Protein AF-A0A1I4TY42-F1 (afdb_monomer_lite)

pLDDT: mean 80.23, std 13.68, range [43.38, 96.88]

Sequence (72 aa):
MSDQHFVFRDDCELWLQDIMNNHYEEALSRATSLLSQTSADENGCWVASSKTRPKIRYRGRQVSAARFVYCV

Foldseek 3Di:
DDPPDDDDDDPVRVVVVCCVPPPVVVVVVVVVVVQVQFDQDPQRFTDHPDPDFDWDDDPNDTDGNDRPGPRD

Organism: NCBI:txid254406

Radius of gyration: 16.23 Å; chains: 1; bounding box: 52×24×35 Å

Structure (mmCIF, N/CA/C/O backbone):
data_AF-A0A1I4TY42-F1
#
_entry.id   AF-A0A1I4TY42-F1
#
loop_
_atom_site.group_PDB
_atom_site.id
_atom_site.type_symbol
_atom_site.label_atom_id
_atom_site.label_alt_id
_atom_site.label_comp_id
_atom_site.label_asym_id
_atom_site.label_entity_id
_atom_site.label_seq_id
_atom_site.pdbx_PDB_ins_code
_atom_site.Cartn_x
_atom_site.Cartn_y
_atom_site.Cartn_z
_atom_site.occupancy
_atom_site.B_iso_or_equiv
_atom_site.auth_seq_id
_atom_site.auth_comp_id
_atom_site.auth_asym_id
_atom_site.auth_atom_id
_atom_site.pdbx_PDB_model_num
ATOM 1 N N . MET A 1 1 ? -38.815 -6.457 9.746 1.00 45.38 1 MET A N 1
ATOM 2 C CA . MET A 1 1 ? -37.711 -7.136 10.450 1.00 45.38 1 MET A CA 1
ATOM 3 C C . MET A 1 1 ? -36.517 -7.020 9.536 1.00 45.38 1 MET A C 1
ATOM 5 O O . MET A 1 1 ? -36.585 -7.525 8.428 1.00 45.38 1 MET A O 1
ATOM 9 N N . SER A 1 2 ? -35.534 -6.208 9.907 1.00 55.59 2 SER A N 1
ATOM 10 C CA . SER A 1 2 ? -34.359 -5.978 9.070 1.00 55.59 2 SER A CA 1
ATOM 11 C C . SER A 1 2 ? -33.541 -7.264 9.048 1.00 55.59 2 SER A C 1
ATOM 13 O O . SER A 1 2 ? -33.135 -7.719 10.116 1.00 55.59 2 SER A O 1
ATOM 15 N N . ASP A 1 3 ? -33.335 -7.853 7.871 1.00 61.78 3 ASP A N 1
ATOM 16 C CA . ASP A 1 3 ? -32.426 -8.985 7.693 1.00 61.78 3 ASP A CA 1
ATOM 17 C C . ASP A 1 3 ? -31.021 -8.573 8.147 1.00 61.78 3 ASP A C 1
ATOM 19 O O . ASP A 1 3 ? -30.277 -7.900 7.426 1.00 61.78 3 ASP A O 1
ATOM 23 N N . GLN A 1 4 ? -30.658 -8.950 9.373 1.00 67.50 4 GLN A N 1
ATOM 24 C CA . GLN A 1 4 ? -29.287 -8.863 9.855 1.00 67.50 4 GLN A CA 1
ATOM 25 C C . GLN A 1 4 ? -28.491 -9.987 9.199 1.00 67.50 4 GLN A C 1
ATOM 27 O O . GLN A 1 4 ? -28.320 -11.072 9.750 1.00 67.50 4 GLN A O 1
ATOM 32 N N . HIS A 1 5 ? -28.012 -9.715 7.990 1.00 76.12 5 HIS A N 1
ATOM 33 C CA . HIS A 1 5 ? -27.014 -10.549 7.347 1.00 76.12 5 HIS A CA 1
ATOM 34 C C . HIS A 1 5 ? -25.720 -10.473 8.161 1.00 76.12 5 HIS A C 1
ATOM 36 O O . HIS A 1 5 ? -25.122 -9.407 8.316 1.00 76.12 5 HIS A O 1
ATOM 42 N N . PHE A 1 6 ? -25.298 -11.611 8.706 1.00 80.94 6 PHE A N 1
ATOM 43 C CA . PHE A 1 6 ? -23.975 -11.747 9.296 1.00 80.94 6 PHE A CA 1
ATOM 44 C C . PHE A 1 6 ? -22.931 -11.648 8.179 1.00 80.94 6 PHE A C 1
ATOM 46 O O . PHE A 1 6 ? -22.931 -12.459 7.253 1.00 80.94 6 PHE A O 1
ATOM 53 N N . VAL A 1 7 ? -22.050 -10.652 8.261 1.00 80.12 7 VAL A N 1
ATOM 54 C CA . VAL A 1 7 ? -20.929 -10.487 7.331 1.00 80.12 7 VAL A CA 1
ATOM 55 C C . VAL A 1 7 ? -19.663 -10.911 8.053 1.00 80.12 7 VAL A C 1
ATOM 57 O O . VAL A 1 7 ? -19.239 -10.261 9.009 1.00 80.12 7 VAL A O 1
ATOM 60 N N . PHE A 1 8 ? -19.060 -12.006 7.596 1.00 82.38 8 PHE A N 1
ATOM 61 C CA . PHE A 1 8 ? -17.716 -12.360 8.024 1.00 82.38 8 PHE A CA 1
ATOM 62 C C . PHE A 1 8 ? -16.734 -11.413 7.345 1.00 82.38 8 PHE A C 1
ATOM 64 O O . PHE A 1 8 ? -16.756 -11.281 6.123 1.00 82.38 8 PHE A O 1
ATOM 71 N N . ARG A 1 9 ? -15.893 -10.761 8.144 1.00 87.25 9 ARG A N 1
ATOM 72 C CA . ARG A 1 9 ? -14.833 -9.890 7.651 1.00 87.25 9 ARG A CA 1
ATOM 73 C C . ARG A 1 9 ? -13.504 -10.409 8.124 1.00 87.25 9 ARG A C 1
ATOM 75 O O . ARG A 1 9 ? -13.365 -10.747 9.299 1.00 87.25 9 ARG A O 1
ATOM 82 N N . ASP A 1 10 ? -12.549 -10.469 7.214 1.00 89.62 10 ASP A N 1
ATOM 83 C CA . ASP A 1 10 ? -11.209 -10.902 7.571 1.00 89.62 10 ASP A CA 1
ATOM 84 C C . ASP A 1 10 ? -10.390 -9.759 8.207 1.00 89.62 10 ASP A C 1
ATOM 86 O O . ASP A 1 10 ? -10.737 -8.572 8.151 1.00 89.62 10 ASP A O 1
ATOM 90 N N . ASP A 1 11 ? -9.264 -10.120 8.823 1.00 89.06 11 ASP A N 1
ATOM 91 C CA . ASP A 1 11 ? -8.359 -9.156 9.454 1.00 89.06 11 ASP A CA 1
ATOM 92 C C . ASP A 1 11 ? -7.771 -8.147 8.449 1.00 89.06 11 ASP A C 1
ATOM 94 O O . ASP A 1 11 ? -7.331 -7.060 8.830 1.00 89.06 11 ASP A O 1
ATOM 98 N N . CYS A 1 12 ? -7.704 -8.487 7.156 1.00 86.69 12 CYS A N 1
ATOM 99 C CA . CYS A 1 12 ? -7.255 -7.569 6.109 1.00 86.69 12 CYS A CA 1
ATOM 100 C C . CYS A 1 12 ? -8.298 -6.491 5.841 1.00 86.69 12 CYS A C 1
ATOM 102 O O . CYS A 1 12 ? -7.934 -5.324 5.732 1.00 86.69 12 CYS A O 1
ATOM 104 N N . GLU A 1 13 ? -9.569 -6.864 5.769 1.00 89.81 13 GLU A N 1
ATOM 105 C CA . GLU A 1 13 ? -10.692 -5.965 5.549 1.00 89.81 13 GLU A CA 1
ATOM 106 C C . GLU A 1 13 ? -10.904 -5.028 6.731 1.00 89.81 13 GLU A C 1
ATOM 108 O O . GLU A 1 13 ? -11.194 -3.848 6.532 1.00 89.81 13 GLU A O 1
ATOM 113 N N . LEU A 1 14 ? -10.767 -5.530 7.961 1.00 92.75 14 LEU A N 1
ATOM 114 C CA . LEU A 1 14 ? -10.837 -4.697 9.163 1.00 92.75 14 LEU A CA 1
ATOM 115 C C . LEU A 1 14 ? -9.695 -3.678 9.184 1.00 92.75 14 LEU A C 1
ATOM 117 O O . LEU A 1 14 ? -9.928 -2.488 9.393 1.00 92.75 14 LEU A O 1
ATOM 121 N N . TRP A 1 15 ? -8.474 -4.129 8.891 1.00 92.19 15 TRP A N 1
ATOM 122 C CA . TRP A 1 15 ? -7.297 -3.266 8.842 1.00 92.19 15 TRP A CA 1
ATOM 123 C C . TRP A 1 15 ? -7.370 -2.233 7.713 1.00 92.19 15 TRP A C 1
ATOM 125 O O . TRP A 1 15 ? -7.068 -1.063 7.929 1.00 92.19 15 TRP A O 1
ATOM 135 N N . LEU A 1 16 ? -7.812 -2.632 6.518 1.00 90.50 16 LEU A N 1
ATOM 136 C CA . LEU A 1 16 ? -7.993 -1.711 5.400 1.00 90.50 16 LEU A CA 1
ATOM 137 C C . LEU A 1 16 ? -9.055 -0.660 5.726 1.00 90.50 16 LEU A C 1
ATOM 139 O O . LEU A 1 16 ? -8.841 0.518 5.460 1.00 90.50 16 LEU A O 1
ATOM 143 N N . GLN A 1 17 ? -10.176 -1.057 6.328 1.00 93.56 17 GLN A N 1
ATOM 144 C CA . GLN A 1 17 ? -11.210 -0.098 6.697 1.00 93.56 17 GLN A CA 1
ATOM 145 C C . GLN A 1 17 ? -10.724 0.891 7.763 1.00 93.56 17 GLN A C 1
ATOM 147 O O . GLN A 1 17 ? -11.015 2.078 7.646 1.00 93.56 17 GLN A O 1
ATOM 152 N N . ASP A 1 18 ? -9.960 0.439 8.761 1.00 94.62 18 ASP A N 1
ATOM 153 C CA . ASP A 1 18 ? -9.322 1.336 9.734 1.00 94.62 18 ASP A CA 1
ATOM 154 C C . ASP A 1 18 ? -8.424 2.368 9.039 1.00 94.62 18 ASP A C 1
ATOM 156 O O . ASP A 1 18 ? -8.527 3.564 9.301 1.00 94.62 18 ASP A O 1
ATOM 160 N N . ILE A 1 19 ? -7.604 1.927 8.081 1.00 94.31 19 ILE A N 1
ATOM 161 C CA . ILE A 1 19 ? -6.754 2.827 7.296 1.00 94.31 19 ILE A CA 1
ATOM 162 C C . ILE A 1 19 ? -7.593 3.861 6.544 1.00 94.31 19 ILE A C 1
ATOM 164 O O . ILE A 1 19 ? -7.300 5.052 6.622 1.00 94.31 19 ILE A O 1
ATOM 168 N N . MET A 1 20 ? -8.634 3.420 5.838 1.00 94.12 20 MET A N 1
ATOM 169 C CA . MET A 1 20 ? -9.476 4.306 5.032 1.00 94.12 20 MET A CA 1
ATOM 170 C C . MET A 1 20 ? -10.266 5.301 5.888 1.00 94.12 20 MET A C 1
ATOM 172 O O . MET A 1 20 ? -10.437 6.445 5.481 1.00 94.12 20 MET A O 1
ATOM 176 N N . ASN A 1 21 ? -10.721 4.893 7.073 1.00 96.56 21 ASN A N 1
ATOM 177 C CA . ASN A 1 21 ? -11.545 5.736 7.937 1.00 96.56 21 ASN A CA 1
ATOM 178 C C . ASN A 1 21 ? -10.719 6.689 8.810 1.00 96.56 21 ASN A C 1
ATOM 180 O O . ASN A 1 21 ? -11.161 7.804 9.074 1.00 96.56 21 ASN A O 1
ATOM 184 N N . ASN A 1 22 ? -9.543 6.256 9.273 1.00 96.88 22 ASN A N 1
ATOM 185 C CA . ASN A 1 22 ? -8.799 6.957 10.323 1.00 96.88 22 ASN A CA 1
ATOM 186 C C . ASN A 1 22 ? -7.436 7.493 9.861 1.00 96.88 22 ASN A C 1
ATOM 188 O O . ASN A 1 22 ? -6.877 8.382 10.504 1.00 96.88 22 ASN A O 1
ATOM 192 N N . HIS A 1 23 ? -6.879 6.970 8.765 1.00 95.19 23 HIS A N 1
ATOM 193 C CA . HIS A 1 23 ? -5.493 7.232 8.349 1.00 95.19 23 HIS A CA 1
ATOM 194 C C . HIS A 1 23 ? -5.346 7.511 6.850 1.00 95.19 23 HIS A C 1
ATOM 196 O O . HIS A 1 23 ? -4.259 7.349 6.294 1.00 95.19 23 HIS A O 1
ATOM 202 N N . TYR A 1 24 ? -6.426 7.957 6.206 1.00 93.94 24 TYR A N 1
ATOM 203 C CA . TYR A 1 24 ? -6.496 8.136 4.759 1.00 93.94 24 TYR A CA 1
ATOM 204 C C . TYR A 1 24 ? -5.367 9.014 4.204 1.00 93.94 24 TYR A C 1
ATOM 206 O O . TYR A 1 24 ? -4.637 8.579 3.319 1.00 93.94 24 TYR A O 1
ATOM 214 N N . GLU A 1 25 ? -5.168 10.212 4.758 1.00 96.38 25 GLU A N 1
ATOM 215 C CA . GLU A 1 25 ? -4.164 11.166 4.259 1.00 96.38 25 GLU A CA 1
ATOM 216 C C . GLU A 1 25 ? -2.730 10.626 4.371 1.00 96.38 25 GLU A C 1
ATOM 218 O O . GLU A 1 25 ? -1.922 10.744 3.447 1.00 96.38 25 GLU A O 1
ATOM 223 N N . GLU A 1 26 ? -2.410 9.967 5.489 1.00 93.81 26 GLU A N 1
ATOM 224 C CA . GLU A 1 26 ? -1.108 9.323 5.685 1.00 93.81 26 GLU A CA 1
ATO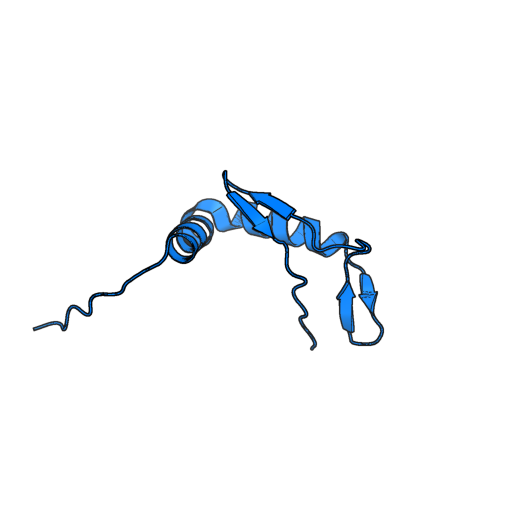M 225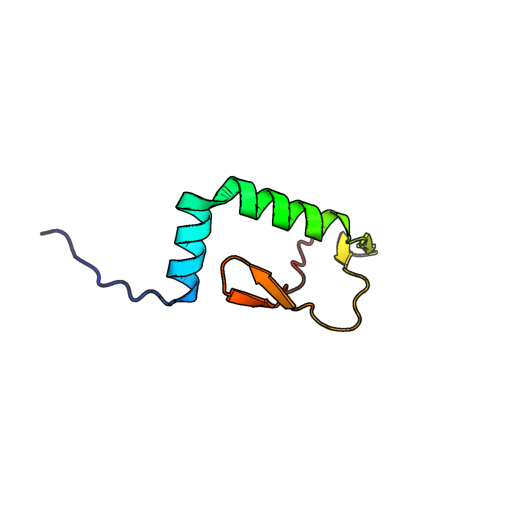 C C . GLU A 1 26 ? -0.907 8.186 4.673 1.00 93.81 26 GLU A C 1
ATOM 227 O O . GLU A 1 26 ? 0.154 8.075 4.051 1.00 93.81 26 GLU A O 1
ATOM 232 N N . ALA A 1 27 ? -1.933 7.348 4.495 1.00 91.81 27 ALA A N 1
ATOM 233 C CA . ALA A 1 27 ? -1.912 6.228 3.566 1.00 91.81 27 ALA A CA 1
ATOM 234 C C . ALA A 1 27 ? -1.759 6.699 2.115 1.00 91.81 27 ALA A C 1
ATOM 236 O O . ALA A 1 27 ? -0.942 6.145 1.377 1.00 91.81 27 ALA A O 1
ATOM 237 N N . LEU A 1 28 ? -2.479 7.751 1.722 1.00 92.31 28 LEU A N 1
ATOM 238 C CA . LEU A 1 28 ? -2.407 8.353 0.395 1.00 92.31 28 LEU A CA 1
ATOM 239 C C . LEU A 1 28 ? -1.031 8.968 0.129 1.00 92.31 28 LEU A C 1
ATOM 241 O O . LEU A 1 28 ? -0.448 8.738 -0.933 1.00 92.31 28 LEU A O 1
ATOM 245 N N . SER A 1 29 ? -0.475 9.694 1.101 1.00 92.88 29 SER A N 1
ATOM 246 C CA . SER A 1 29 ? 0.879 10.251 1.013 1.00 92.88 29 SER A CA 1
ATOM 247 C C . SER A 1 29 ? 1.926 9.144 0.837 1.00 92.88 29 SER A C 1
ATOM 249 O O . SER A 1 29 ? 2.766 9.198 -0.066 1.00 92.88 29 SER A O 1
ATOM 251 N N . ARG A 1 30 ? 1.823 8.068 1.629 1.00 89.88 30 ARG A N 1
ATOM 252 C CA . ARG A 1 30 ? 2.674 6.877 1.494 1.00 89.88 30 ARG A CA 1
ATOM 253 C C . ARG A 1 30 ? 2.534 6.215 0.128 1.00 89.88 30 ARG A C 1
ATOM 255 O O . ARG A 1 30 ? 3.554 5.898 -0.480 1.00 89.88 30 ARG A O 1
ATOM 262 N N . ALA A 1 31 ? 1.311 6.007 -0.351 1.00 87.81 31 ALA A N 1
ATOM 263 C CA . ALA A 1 31 ? 1.053 5.407 -1.656 1.00 87.81 31 ALA A CA 1
ATOM 264 C C . ALA A 1 31 ? 1.653 6.261 -2.782 1.00 87.81 31 ALA A C 1
ATOM 266 O O . ALA A 1 31 ? 2.402 5.749 -3.610 1.00 87.81 31 ALA A O 1
ATOM 267 N N . THR A 1 32 ? 1.424 7.573 -2.750 1.00 89.00 32 THR A N 1
ATOM 268 C CA . THR A 1 32 ? 1.970 8.534 -3.721 1.00 89.00 32 THR A CA 1
ATOM 269 C C . THR A 1 32 ? 3.500 8.530 -3.728 1.00 89.00 32 THR A C 1
ATOM 271 O O . THR A 1 32 ? 4.115 8.484 -4.790 1.00 89.00 32 THR A O 1
ATOM 274 N N . SER A 1 33 ? 4.130 8.509 -2.550 1.00 88.12 33 SER A N 1
ATOM 275 C CA . SER A 1 33 ? 5.591 8.446 -2.417 1.00 88.12 33 SER A CA 1
ATOM 276 C C . SER A 1 33 ? 6.193 7.149 -2.969 1.00 88.12 33 SER A C 1
ATOM 278 O O . SER A 1 33 ? 7.328 7.151 -3.441 1.00 88.12 33 SER A O 1
ATOM 280 N N . LEU A 1 34 ? 5.460 6.035 -2.911 1.00 84.69 34 LEU A N 1
ATOM 281 C CA . LEU A 1 34 ? 5.889 4.772 -3.514 1.00 84.69 34 LEU A CA 1
ATOM 282 C C . LEU A 1 34 ? 5.714 4.790 -5.030 1.00 84.69 34 LEU A C 1
ATOM 284 O O . LEU A 1 34 ? 6.579 4.307 -5.756 1.00 84.69 34 LEU A O 1
ATOM 288 N N . LEU A 1 35 ? 4.614 5.368 -5.505 1.00 83.94 35 LEU A N 1
ATOM 289 C CA . LEU A 1 35 ? 4.325 5.497 -6.925 1.00 83.94 35 LEU A CA 1
ATOM 290 C C . LEU A 1 35 ? 5.320 6.425 -7.637 1.00 83.94 35 LEU A C 1
ATOM 292 O O . LEU A 1 35 ? 5.747 6.108 -8.743 1.00 83.94 35 LEU A O 1
ATOM 296 N N . SER A 1 36 ? 5.783 7.505 -7.001 1.00 85.56 36 SER A N 1
ATOM 297 C CA . SER A 1 36 ? 6.791 8.403 -7.592 1.00 85.56 36 SER A CA 1
ATOM 298 C C . SER A 1 36 ? 8.165 7.754 -7.811 1.00 85.56 36 SER A C 1
ATOM 300 O O . SER A 1 36 ? 8.998 8.305 -8.525 1.00 85.56 36 SER A O 1
ATOM 302 N N . GLN A 1 37 ? 8.409 6.580 -7.220 1.00 84.50 37 GLN A N 1
ATOM 303 C CA . GLN A 1 37 ? 9.628 5.789 -7.421 1.00 84.50 37 GLN A CA 1
ATOM 304 C C . GLN A 1 37 ? 9.502 4.788 -8.581 1.00 84.50 37 GLN A C 1
ATOM 306 O O . GLN A 1 37 ? 10.436 4.028 -8.844 1.00 84.50 37 GLN A O 1
ATOM 311 N N . THR A 1 38 ? 8.347 4.743 -9.245 1.00 84.19 38 THR A N 1
ATOM 312 C CA . THR A 1 38 ? 8.096 3.862 -10.388 1.00 84.19 38 THR A CA 1
ATOM 313 C C . THR A 1 38 ? 8.272 4.602 -11.709 1.00 84.19 38 THR A C 1
ATOM 315 O O . THR A 1 38 ? 8.152 5.823 -11.777 1.00 84.19 38 THR A O 1
ATOM 318 N N . SER A 1 39 ? 8.567 3.853 -12.768 1.00 82.38 39 SER A N 1
ATOM 319 C CA . SER A 1 39 ? 8.634 4.356 -14.141 1.00 82.38 39 SER A CA 1
ATOM 320 C C . SER A 1 39 ? 7.558 3.696 -14.993 1.00 82.38 39 SER A C 1
ATOM 322 O O . SER A 1 39 ? 7.315 2.499 -14.835 1.00 82.38 39 SER A O 1
ATOM 324 N N . ALA A 1 40 ? 6.955 4.443 -15.916 1.00 82.25 40 ALA A N 1
ATOM 325 C CA . ALA A 1 40 ? 6.071 3.863 -16.921 1.00 82.25 40 ALA A CA 1
ATOM 326 C C . ALA A 1 40 ? 6.868 2.960 -17.880 1.00 82.25 40 ALA A C 1
ATOM 328 O O . ALA A 1 40 ? 7.972 3.325 -18.292 1.00 82.25 40 ALA A O 1
ATOM 329 N N . ASP A 1 41 ? 6.324 1.795 -18.221 1.00 79.38 41 ASP A N 1
ATOM 330 C CA . ASP A 1 41 ? 6.837 0.939 -19.289 1.00 79.38 41 ASP A CA 1
ATOM 331 C C . ASP A 1 41 ? 6.104 1.179 -20.622 1.00 79.38 41 ASP A C 1
ATOM 333 O O . ASP A 1 41 ? 5.186 1.995 -20.722 1.00 79.38 41 ASP A O 1
ATOM 337 N N . GLU A 1 42 ? 6.523 0.459 -21.662 1.00 80.19 42 GLU A N 1
ATOM 338 C CA . GLU A 1 42 ? 5.942 0.514 -23.012 1.00 80.19 42 GLU A CA 1
ATOM 339 C C . GLU A 1 42 ? 4.451 0.133 -23.078 1.00 80.19 42 GLU A C 1
ATOM 341 O O . GLU A 1 42 ? 3.775 0.482 -24.042 1.00 80.19 42 GLU A O 1
ATOM 346 N N . ASN A 1 43 ? 3.923 -0.524 -22.041 1.00 77.44 43 ASN A N 1
ATOM 347 C CA . ASN A 1 43 ? 2.521 -0.925 -21.924 1.00 77.44 43 ASN A CA 1
ATOM 348 C C . ASN A 1 43 ? 1.710 0.038 -21.038 1.00 77.44 43 ASN A C 1
ATOM 350 O O . ASN A 1 43 ? 0.571 -0.264 -20.686 1.00 77.44 43 ASN A O 1
ATOM 354 N N . GLY A 1 44 ? 2.298 1.166 -20.620 1.00 73.19 44 GLY A N 1
ATOM 355 C CA . GLY A 1 44 ? 1.666 2.117 -19.705 1.00 73.19 44 GLY A CA 1
ATOM 356 C C . GLY A 1 44 ? 1.635 1.652 -18.245 1.00 73.19 44 GLY A C 1
ATOM 357 O O . GLY A 1 44 ? 0.980 2.284 -17.417 1.00 73.19 44 GLY A O 1
ATOM 358 N N . CYS A 1 45 ? 2.346 0.577 -17.892 1.00 77.12 45 CYS A N 1
ATOM 359 C CA . CYS A 1 45 ? 2.374 0.052 -16.531 1.00 77.12 45 CYS A CA 1
ATOM 360 C C . CYS A 1 45 ? 3.413 0.785 -15.683 1.00 77.12 45 CYS A C 1
ATOM 362 O O . CYS A 1 45 ? 4.513 1.085 -16.139 1.00 77.12 45 CYS A O 1
ATOM 364 N N . TRP A 1 46 ? 3.101 1.022 -14.409 1.00 74.88 46 TRP A N 1
ATOM 365 C CA . TRP A 1 46 ? 4.028 1.660 -13.474 1.00 74.88 46 TRP A CA 1
ATOM 366 C C . TRP A 1 46 ? 4.893 0.591 -12.802 1.00 74.88 46 TRP A C 1
ATOM 368 O O . TRP A 1 46 ? 4.422 -0.221 -11.998 1.00 74.88 46 TRP A O 1
ATOM 378 N N . VAL A 1 47 ? 6.177 0.560 -13.155 1.00 75.56 47 VAL A N 1
ATOM 379 C CA . VAL A 1 47 ? 7.109 -0.501 -12.771 1.00 75.56 47 VAL A CA 1
ATOM 380 C C . VAL A 1 47 ? 8.147 0.024 -11.786 1.00 75.56 47 VAL A C 1
ATOM 382 O O . VAL A 1 47 ? 8.871 0.980 -12.049 1.00 75.56 47 VAL A O 1
ATOM 385 N N . ALA A 1 48 ? 8.252 -0.639 -10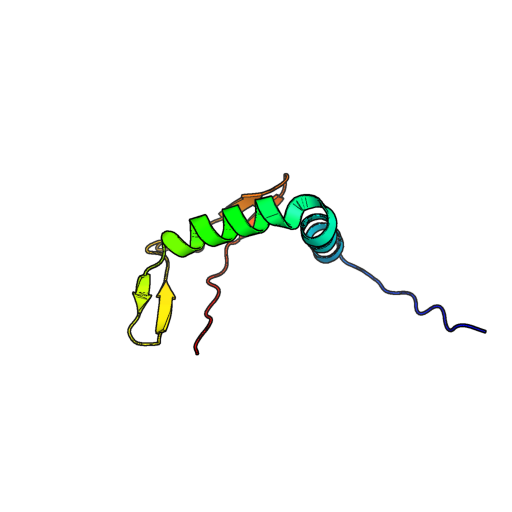.634 1.00 75.19 48 ALA A N 1
ATOM 386 C CA . ALA A 1 48 ? 9.385 -0.476 -9.728 1.00 75.19 48 ALA A CA 1
ATOM 387 C C . ALA A 1 48 ? 10.591 -1.293 -10.228 1.00 75.19 48 ALA A C 1
ATOM 389 O O . ALA A 1 48 ? 10.431 -2.453 -10.630 1.00 75.19 48 ALA A O 1
ATOM 390 N N . SER A 1 49 ? 11.797 -0.728 -10.118 1.00 70.75 49 SER A N 1
ATOM 391 C CA . SER A 1 49 ? 13.076 -1.333 -10.541 1.00 70.75 49 SER A CA 1
ATOM 392 C C . SER A 1 49 ? 13.518 -2.551 -9.711 1.00 70.75 49 SER A C 1
ATOM 394 O O . SER A 1 49 ? 14.566 -3.150 -9.968 1.00 70.75 49 SER A O 1
ATOM 396 N N . SER A 1 50 ? 12.732 -2.953 -8.709 1.00 69.19 50 SER A N 1
ATOM 397 C CA . SER A 1 50 ? 13.049 -4.081 -7.841 1.00 69.19 50 SER A CA 1
ATOM 398 C C . SER A 1 50 ? 12.898 -5.423 -8.571 1.00 69.19 50 SER A C 1
ATOM 400 O O . SER A 1 50 ? 11.867 -5.720 -9.175 1.00 69.19 50 SER A O 1
ATOM 402 N N . LYS A 1 51 ? 13.920 -6.285 -8.457 1.00 69.50 51 LYS A N 1
ATOM 403 C CA . LYS A 1 51 ? 13.907 -7.658 -9.007 1.00 69.50 51 LYS A CA 1
ATOM 404 C C . LYS A 1 51 ? 12.876 -8.574 -8.332 1.00 69.50 51 LYS A C 1
ATOM 406 O O . LYS A 1 51 ? 12.467 -9.572 -8.913 1.00 69.50 51 LYS A O 1
ATOM 411 N N . THR A 1 52 ? 12.466 -8.251 -7.107 1.00 73.06 52 THR A N 1
ATOM 412 C CA . THR A 1 52 ? 11.483 -9.002 -6.313 1.00 73.06 52 THR A CA 1
ATOM 413 C C . THR A 1 52 ? 10.351 -8.090 -5.846 1.00 73.06 52 THR A C 1
ATOM 415 O O . THR A 1 52 ? 10.481 -6.863 -5.864 1.00 73.06 52 THR A O 1
ATOM 418 N N . ARG A 1 53 ? 9.220 -8.683 -5.431 1.00 74.56 53 ARG A N 1
ATOM 419 C CA . ARG A 1 53 ? 8.089 -7.928 -4.8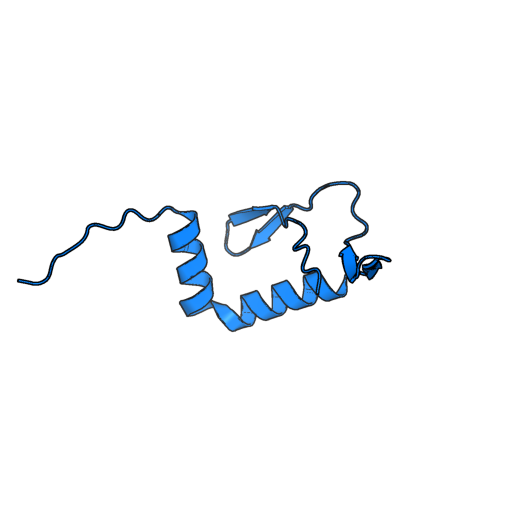74 1.00 74.56 53 ARG A CA 1
ATOM 420 C C . ARG A 1 53 ? 8.517 -7.290 -3.541 1.00 74.56 53 ARG A C 1
ATOM 422 O O . ARG A 1 53 ? 8.831 -8.034 -2.606 1.00 74.56 53 ARG A O 1
ATOM 429 N N . PRO A 1 54 ? 8.521 -5.951 -3.423 1.00 78.38 54 PRO A N 1
ATOM 430 C CA . PRO A 1 54 ? 8.935 -5.301 -2.192 1.00 78.38 54 PRO A CA 1
ATOM 431 C C . PRO A 1 54 ? 7.916 -5.564 -1.079 1.00 78.38 54 PRO A C 1
ATOM 433 O O . PRO A 1 54 ? 6.707 -5.647 -1.309 1.00 78.38 54 PRO A O 1
ATOM 436 N N . LYS A 1 55 ? 8.410 -5.707 0.152 1.00 84.12 55 LYS A N 1
ATOM 437 C CA . LYS A 1 55 ? 7.575 -5.781 1.353 1.00 84.12 55 LYS A CA 1
ATOM 438 C C . LYS A 1 55 ? 7.678 -4.462 2.099 1.00 84.12 55 LYS A C 1
ATOM 440 O O . LYS A 1 55 ? 8.780 -4.014 2.398 1.00 84.12 55 LYS A O 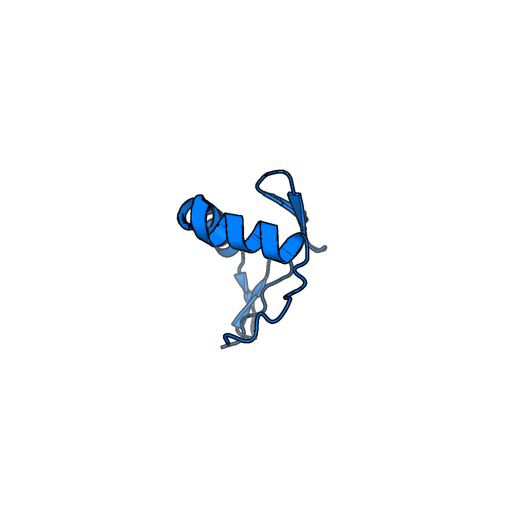1
ATOM 445 N N . ILE A 1 56 ? 6.537 -3.878 2.431 1.00 85.25 56 ILE A N 1
ATOM 446 C CA . ILE A 1 56 ? 6.442 -2.573 3.076 1.00 85.25 56 ILE A CA 1
ATOM 447 C C . ILE A 1 56 ? 5.780 -2.763 4.430 1.00 85.25 56 ILE A C 1
ATOM 449 O O . ILE A 1 56 ? 4.814 -3.512 4.562 1.00 85.25 56 ILE A O 1
ATOM 453 N N . ARG A 1 57 ? 6.324 -2.111 5.456 1.00 89.19 57 ARG A N 1
ATOM 454 C CA . ARG A 1 57 ? 5.679 -2.038 6.765 1.00 89.19 57 ARG A CA 1
ATOM 455 C C . ARG A 1 57 ? 4.823 -0.784 6.833 1.00 89.19 57 ARG A C 1
ATOM 457 O O . ARG A 1 57 ? 5.319 0.309 6.575 1.00 89.19 57 ARG A O 1
ATOM 464 N N . TYR A 1 58 ? 3.566 -0.954 7.208 1.00 89.25 58 TYR A N 1
ATOM 465 C CA . TYR A 1 58 ? 2.627 0.131 7.439 1.00 89.25 58 TYR A CA 1
ATOM 466 C C . TYR A 1 58 ? 1.742 -0.229 8.632 1.00 89.25 58 TYR A C 1
ATOM 468 O O . TYR A 1 58 ? 1.255 -1.354 8.711 1.00 89.25 58 TYR A O 1
ATOM 476 N N . ARG A 1 59 ? 1.608 0.693 9.595 1.00 89.06 59 ARG A N 1
ATOM 477 C CA . ARG A 1 59 ? 0.808 0.531 10.827 1.00 89.06 59 ARG A CA 1
ATOM 478 C C . ARG A 1 59 ? 0.904 -0.863 11.470 1.00 89.06 59 ARG A C 1
ATOM 480 O O . ARG A 1 59 ? -0.092 -1.552 11.655 1.00 89.06 59 ARG A O 1
ATOM 487 N N . GLY A 1 60 ? 2.130 -1.307 11.756 1.00 86.94 60 GLY A N 1
ATOM 488 C CA . GLY A 1 60 ? 2.389 -2.586 12.435 1.00 86.94 60 GLY A CA 1
ATOM 489 C C . GLY A 1 60 ? 2.247 -3.842 11.565 1.00 86.94 60 GLY A C 1
ATOM 490 O O . GLY A 1 60 ? 2.620 -4.923 12.012 1.00 86.94 60 GLY A O 1
ATOM 491 N N . ARG A 1 61 ? 1.798 -3.721 10.310 1.00 88.62 61 ARG A N 1
ATOM 492 C CA . ARG A 1 61 ? 1.655 -4.841 9.374 1.00 88.62 61 ARG A CA 1
ATOM 493 C C . ARG A 1 61 ? 2.701 -4.778 8.269 1.00 88.62 61 ARG A C 1
ATOM 495 O O . ARG A 1 61 ? 2.963 -3.722 7.699 1.00 88.62 61 ARG A O 1
ATOM 502 N N . GLN A 1 62 ? 3.292 -5.923 7.935 1.00 88.69 62 GLN A N 1
ATOM 503 C CA . GLN A 1 62 ? 4.137 -6.058 6.752 1.00 88.69 62 GLN A CA 1
ATOM 504 C C . GLN A 1 62 ? 3.293 -6.585 5.593 1.00 88.69 62 GLN A C 1
ATOM 506 O O . GLN A 1 62 ? 2.854 -7.733 5.608 1.00 88.69 62 GLN A O 1
ATOM 511 N N . VAL A 1 63 ? 3.071 -5.742 4.592 1.00 83.69 63 VAL A N 1
ATOM 512 C CA . VAL A 1 63 ? 2.301 -6.072 3.394 1.00 83.69 63 VAL A CA 1
ATOM 513 C C . VAL A 1 63 ? 3.217 -6.159 2.188 1.00 83.69 63 VAL A C 1
ATOM 515 O O . VAL A 1 63 ? 4.222 -5.455 2.076 1.00 83.69 63 VAL A O 1
ATOM 518 N N . SER A 1 64 ? 2.891 -7.066 1.276 1.00 78.44 64 SER A N 1
ATOM 519 C CA . SER A 1 64 ? 3.592 -7.129 0.001 1.00 78.44 64 SER A CA 1
ATOM 520 C C . SER A 1 64 ? 3.049 -6.006 -0.872 1.00 78.44 64 SER A C 1
ATOM 522 O O . SER A 1 64 ? 1.857 -6.004 -1.166 1.00 78.44 64 SER A O 1
ATOM 524 N N . ALA A 1 65 ? 3.897 -5.079 -1.305 1.00 72.06 65 ALA A N 1
ATOM 525 C CA . ALA A 1 65 ? 3.512 -4.094 -2.304 1.00 72.06 65 ALA A CA 1
ATOM 526 C C . ALA A 1 65 ? 3.481 -4.800 -3.659 1.00 72.06 65 ALA A C 1
ATOM 528 O O . ALA A 1 65 ? 4.475 -4.878 -4.382 1.00 72.06 65 ALA A O 1
ATOM 529 N N . ALA A 1 66 ? 2.350 -5.446 -3.943 1.00 62.97 66 ALA A N 1
ATOM 530 C CA . ALA A 1 66 ? 2.081 -5.958 -5.270 1.00 62.97 66 ALA A CA 1
ATOM 531 C C . ALA A 1 66 ? 2.104 -4.779 -6.247 1.00 62.97 66 ALA A C 1
ATOM 533 O O . ALA A 1 66 ? 1.590 -3.707 -5.932 1.00 62.97 66 ALA A O 1
ATOM 534 N N . ARG A 1 67 ? 2.722 -4.983 -7.414 1.00 54.09 67 ARG A N 1
ATOM 535 C CA . ARG A 1 67 ? 2.625 -4.041 -8.529 1.00 54.09 67 ARG A CA 1
ATOM 536 C C . ARG A 1 67 ? 1.138 -3.810 -8.797 1.00 54.09 67 ARG A C 1
ATOM 538 O O . ARG A 1 67 ? 0.454 -4.748 -9.201 1.00 54.09 67 ARG A O 1
ATOM 545 N N . PHE A 1 68 ? 0.645 -2.606 -8.527 1.00 47.47 68 PHE A N 1
ATOM 546 C CA . PHE A 1 68 ? -0.620 -2.166 -9.094 1.00 47.47 68 PHE A CA 1
ATOM 547 C C . PHE A 1 68 ? -0.351 -1.950 -10.578 1.00 47.47 68 PHE A C 1
ATOM 549 O O . PHE A 1 68 ? 0.270 -0.968 -10.972 1.00 47.47 68 PHE A O 1
ATOM 556 N N . VAL A 1 69 ? -0.735 -2.929 -11.388 1.00 49.88 69 VAL A N 1
ATOM 557 C CA . VAL A 1 69 ? -0.764 -2.773 -12.837 1.00 49.88 69 VAL A CA 1
ATOM 558 C C . VAL A 1 69 ? -2.090 -2.095 -13.146 1.00 49.88 69 VAL A C 1
ATOM 560 O O . VAL A 1 69 ? -3.123 -2.750 -13.239 1.00 49.88 69 VAL A O 1
ATOM 563 N N . TYR A 1 70 ? -2.075 -0.767 -13.187 1.00 43.38 70 TYR A N 1
ATOM 564 C CA . TYR A 1 70 ? -3.171 0.009 -13.748 1.00 43.38 70 TYR A CA 1
ATOM 565 C C . TYR A 1 70 ? -2.817 0.282 -15.210 1.0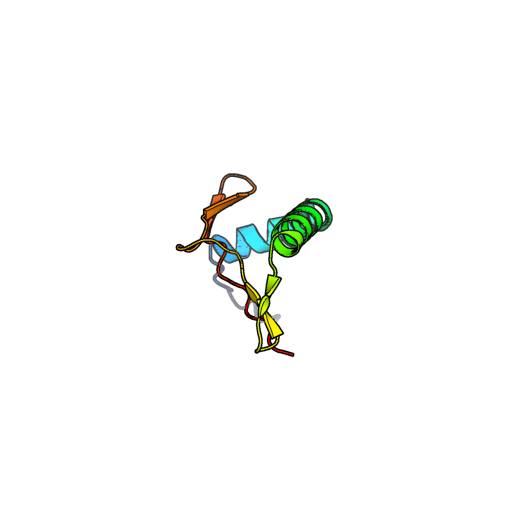0 43.38 70 TYR A C 1
ATOM 567 O O . TYR A 1 70 ? -2.076 1.217 -15.499 1.00 43.38 70 TYR A O 1
ATOM 575 N N . CYS A 1 71 ? -3.261 -0.600 -16.107 1.00 46.56 71 CYS A N 1
ATOM 576 C CA . CYS A 1 71 ? -3.252 -0.323 -17.541 1.00 46.56 71 CYS A CA 1
ATOM 577 C C . CYS A 1 71 ? -4.469 0.558 -17.841 1.00 46.56 71 CYS A C 1
ATOM 579 O O . CYS A 1 71 ? -5.587 0.166 -17.496 1.00 46.56 71 CYS A O 1
ATOM 581 N N . VAL A 1 72 ? -4.247 1.728 -18.438 1.00 52.31 72 VAL A N 1
ATOM 582 C CA . VAL A 1 72 ? -5.311 2.581 -18.996 1.00 52.31 72 VAL A CA 1
ATOM 583 C C . VAL A 1 72 ? -5.531 2.206 -20.450 1.00 52.31 72 VAL A C 1
ATOM 585 O O . VAL A 1 72 ? -4.510 2.042 -21.153 1.00 52.31 72 VAL A O 1
#

Secondary structure (DSSP, 8-state):
----------HHHHHHHHHHHHSHHHHHHHHHHHHTT-EE-TTS-EE-S-SS--EEEETTEEEE--------